Protein AF-A0A4R4LED2-F1 (afdb_monomer_lite)

Foldseek 3Di:
DDDPDPPPPLFFWKKKKFKADPPCRVDGPDIDIDTGSDVVRVLVVSLVVNVPDDDDQRIKIFMFTDPVPNDTHTDDIGHHDD

Sequence (82 aa):
MTQPFATYVTGTDEYRLDVVTDPEPDNPQAVIYFTAADVDVATGQAEQMLAAVNGPDDRYGELYVHDGDDTAVYCDTIHLPA

Structure (mmCIF, N/CA/C/O backbone):
data_AF-A0A4R4LED2-F1
#
_entry.id   AF-A0A4R4LED2-F1
#
loop_
_atom_site.group_PDB
_atom_site.id
_atom_site.type_symbol
_atom_site.label_atom_id
_atom_site.label_alt_id
_atom_site.label_comp_id
_atom_site.label_asym_id
_atom_site.label_entity_id
_atom_site.label_seq_id
_atom_site.pdbx_PDB_ins_code
_atom_site.Cartn_x
_atom_site.Cartn_y
_atom_site.Cartn_z
_atom_site.occupancy
_atom_site.B_iso_or_equiv
_atom_site.auth_seq_id
_atom_site.auth_comp_id
_atom_site.auth_asym_id
_atom_site.auth_atom_id
_atom_site.pdbx_PDB_model_num
ATOM 1 N N . MET A 1 1 ? -20.981 11.077 38.272 1.00 55.12 1 MET A N 1
ATOM 2 C CA . MET A 1 1 ? -20.283 9.886 37.748 1.00 55.12 1 MET A CA 1
ATOM 3 C C . MET A 1 1 ? -21.157 9.225 36.697 1.00 55.12 1 MET A C 1
ATOM 5 O O . MET A 1 1 ? -22.072 8.520 37.092 1.00 55.12 1 MET A O 1
ATOM 9 N N . THR A 1 2 ? -20.906 9.447 35.404 1.00 49.19 2 THR A N 1
ATOM 10 C CA . THR A 1 2 ? -21.184 8.466 34.333 1.00 49.19 2 THR A CA 1
ATOM 11 C C . THR A 1 2 ? -20.394 8.913 33.097 1.00 49.19 2 THR A C 1
ATOM 13 O O . THR A 1 2 ? -20.697 9.958 32.531 1.00 49.19 2 THR A O 1
ATOM 16 N N . GLN A 1 3 ? -19.329 8.193 32.735 1.00 53.38 3 GLN A N 1
ATOM 17 C CA . GLN A 1 3 ? -18.675 8.353 31.431 1.00 53.38 3 GLN A CA 1
ATOM 18 C C . GLN A 1 3 ? -19.641 7.846 30.352 1.00 53.38 3 GLN A C 1
ATOM 20 O O . GLN A 1 3 ? -20.202 6.762 30.543 1.00 53.38 3 GLN A O 1
ATOM 25 N N . PRO A 1 4 ? -19.852 8.563 29.237 1.00 57.62 4 PRO A N 1
ATOM 26 C CA . PRO A 1 4 ? -20.470 7.946 28.081 1.00 57.62 4 PRO A CA 1
ATOM 27 C C . PRO A 1 4 ? -19.475 6.916 27.538 1.00 57.62 4 PRO A C 1
ATOM 29 O O . PRO A 1 4 ? -18.294 7.202 27.355 1.00 57.62 4 PRO A O 1
ATOM 32 N N . PHE A 1 5 ? -19.967 5.689 27.415 1.00 51.00 5 PHE A N 1
ATOM 33 C CA . PHE A 1 5 ? -19.399 4.570 26.675 1.00 51.00 5 PHE A CA 1
ATOM 34 C C . PHE A 1 5 ? -18.444 5.042 25.566 1.00 51.00 5 PHE A C 1
ATOM 36 O O . PHE A 1 5 ? -18.837 5.763 24.653 1.00 51.00 5 PHE A O 1
ATOM 43 N N . ALA A 1 6 ? -17.179 4.627 25.647 1.00 49.53 6 ALA A N 1
ATOM 44 C CA . ALA A 1 6 ? -16.323 4.630 24.475 1.00 49.53 6 ALA A CA 1
ATOM 45 C C . ALA A 1 6 ? -16.963 3.651 23.488 1.00 49.53 6 ALA A C 1
ATOM 47 O O . ALA A 1 6 ? -16.903 2.436 23.683 1.00 49.53 6 ALA A O 1
ATOM 48 N N . THR A 1 7 ? -17.655 4.176 22.481 1.00 46.09 7 THR A N 1
ATOM 49 C CA . THR A 1 7 ? -18.049 3.386 21.323 1.00 46.09 7 THR A CA 1
ATOM 50 C C . THR A 1 7 ? -16.754 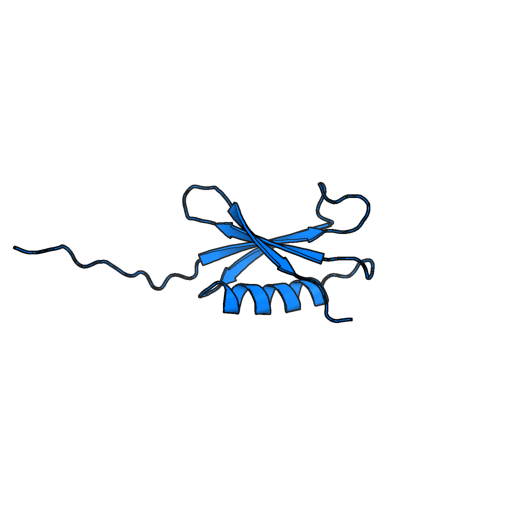3.035 20.610 1.00 46.09 7 THR A C 1
ATOM 52 O O . THR A 1 7 ? -16.264 3.808 19.795 1.00 46.09 7 THR A O 1
ATOM 55 N N . TYR A 1 8 ? -16.162 1.894 20.955 1.00 43.75 8 TYR A N 1
ATOM 56 C CA . TYR A 1 8 ? -15.209 1.250 20.067 1.00 43.75 8 TYR A CA 1
ATOM 57 C C . TYR A 1 8 ? -16.042 0.798 18.871 1.00 43.75 8 TYR A C 1
ATOM 59 O O . TYR A 1 8 ? -16.676 -0.257 18.892 1.00 43.75 8 TYR A O 1
ATOM 67 N N . VAL A 1 9 ? -16.152 1.661 17.863 1.00 43.91 9 VAL A N 1
ATOM 68 C CA . VAL A 1 9 ? -16.503 1.182 16.537 1.00 43.91 9 VAL A CA 1
ATOM 69 C C . VAL A 1 9 ? -15.328 0.288 16.172 1.00 43.91 9 VAL A C 1
ATOM 71 O O . VAL A 1 9 ? -14.249 0.783 15.880 1.00 43.91 9 VAL A O 1
ATOM 74 N N . THR A 1 10 ? -15.497 -1.031 16.265 1.00 52.88 10 THR A N 1
ATOM 75 C CA . THR A 1 10 ? -14.650 -1.977 15.529 1.00 52.88 10 THR A CA 1
ATOM 76 C C . THR A 1 10 ? -14.978 -1.789 14.050 1.00 52.88 10 THR A C 1
ATOM 78 O O . THR A 1 10 ? -15.712 -2.579 13.456 1.00 52.88 10 THR A O 1
ATOM 81 N N . GLY A 1 11 ? -14.600 -0.632 13.519 1.00 59.50 11 GLY A N 1
ATOM 82 C CA . GLY A 1 11 ? -14.685 -0.294 12.114 1.00 59.50 11 GLY A CA 1
ATOM 83 C C . GLY A 1 11 ? -13.475 -0.880 11.419 1.00 59.50 11 GLY A C 1
ATOM 84 O O . GLY A 1 11 ? -12.447 -1.112 12.045 1.00 59.50 11 GLY A O 1
ATOM 85 N N . THR A 1 12 ? -13.620 -1.167 10.136 1.00 77.50 12 THR A N 1
ATOM 86 C CA . THR A 1 12 ? -12.451 -1.331 9.282 1.00 77.50 12 THR A CA 1
ATOM 87 C C . THR A 1 12 ? -11.894 0.054 8.982 1.00 77.50 12 THR A C 1
ATOM 89 O O . THR A 1 12 ? -12.667 0.920 8.561 1.00 77.50 12 THR A O 1
ATOM 92 N N . ASP A 1 13 ? -10.595 0.245 9.166 1.00 87.69 13 ASP A N 1
ATOM 93 C CA . ASP A 1 13 ? -9.907 1.455 8.732 1.00 87.69 13 ASP A CA 1
ATOM 94 C C . ASP A 1 13 ? -9.751 1.432 7.206 1.00 87.69 13 ASP A C 1
ATOM 96 O O . ASP A 1 13 ? -9.694 0.363 6.584 1.00 87.69 13 ASP A O 1
ATOM 100 N N .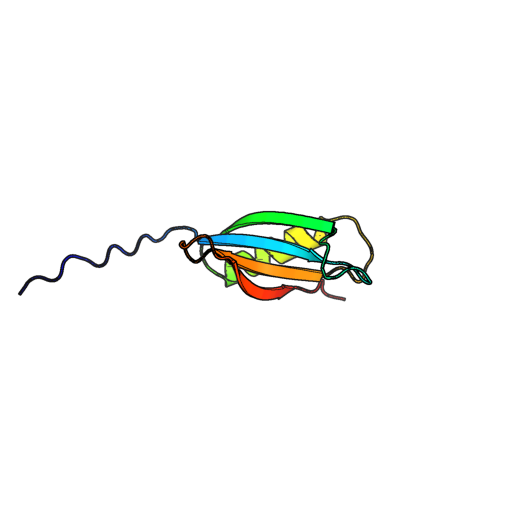 GLU A 1 14 ? -9.729 2.611 6.590 1.00 92.00 14 GLU A N 1
ATOM 101 C CA . GLU A 1 14 ? -9.425 2.764 5.168 1.00 92.00 14 GLU A CA 1
ATOM 102 C C . GLU A 1 14 ? -7.910 2.883 4.985 1.00 92.00 14 GLU A C 1
ATOM 104 O O . GLU A 1 14 ? -7.233 3.632 5.686 1.00 92.00 14 GLU A O 1
ATOM 109 N N . TYR A 1 15 ? -7.382 2.134 4.028 1.00 93.06 15 TYR A N 1
ATOM 110 C CA . TYR A 1 15 ? -5.977 2.085 3.666 1.00 93.06 15 TYR A CA 1
ATOM 111 C C . TYR A 1 15 ? -5.806 2.430 2.191 1.00 93.06 15 TYR A C 1
ATOM 113 O O . TYR A 1 15 ? -6.665 2.140 1.353 1.00 93.06 15 TYR A O 1
ATOM 121 N N . ARG A 1 16 ? -4.655 3.017 1.875 1.00 94.75 16 ARG A N 1
ATOM 122 C CA . ARG A 1 16 ? -4.201 3.309 0.519 1.00 94.75 16 ARG A CA 1
ATOM 123 C C . ARG A 1 16 ? -2.877 2.598 0.283 1.00 94.75 16 ARG A C 1
ATOM 125 O O . ARG A 1 16 ? -1.959 2.743 1.081 1.00 94.75 16 ARG A O 1
ATOM 132 N N . LEU A 1 17 ? -2.784 1.842 -0.800 1.00 94.75 17 LEU A N 1
ATOM 133 C CA . LEU A 1 17 ? -1.546 1.247 -1.286 1.00 94.75 17 LEU A CA 1
ATOM 134 C C . LEU A 1 17 ? -1.124 1.954 -2.569 1.00 94.75 17 LEU A C 1
ATOM 136 O O . LEU A 1 17 ? -1.826 1.862 -3.580 1.00 94.75 17 LEU A O 1
ATOM 140 N N . ASP A 1 18 ? 0.036 2.592 -2.533 1.00 94.94 18 ASP A N 1
ATOM 141 C CA . ASP A 1 18 ? 0.673 3.179 -3.704 1.00 94.94 18 ASP A CA 1
ATOM 142 C C . ASP A 1 18 ? 1.708 2.184 -4.231 1.00 94.94 18 ASP A C 1
ATOM 144 O O . ASP A 1 18 ? 2.640 1.808 -3.529 1.00 94.94 18 ASP A O 1
ATOM 148 N N . VAL A 1 19 ? 1.530 1.708 -5.461 1.00 92.81 19 VAL A N 1
ATOM 149 C CA . VAL A 1 19 ? 2.459 0.781 -6.113 1.00 92.81 19 VAL A CA 1
ATOM 150 C C . VAL A 1 19 ? 3.488 1.594 -6.869 1.00 92.81 19 VAL A C 1
ATOM 152 O O . VAL A 1 19 ? 3.170 2.241 -7.869 1.00 92.81 19 VAL A O 1
ATOM 155 N N . VAL A 1 20 ? 4.717 1.549 -6.384 1.00 92.88 20 VAL A N 1
ATOM 156 C CA . VAL A 1 20 ? 5.820 2.393 -6.817 1.00 92.88 20 VAL A CA 1
ATOM 157 C C . VAL A 1 20 ? 6.853 1.568 -7.581 1.00 92.88 20 VAL A C 1
ATOM 159 O O . VAL A 1 20 ? 7.090 0.402 -7.264 1.00 92.88 20 VAL A O 1
ATOM 162 N N . THR A 1 21 ? 7.458 2.173 -8.603 1.00 88.69 21 THR A N 1
ATOM 163 C CA . THR A 1 21 ? 8.498 1.571 -9.452 1.00 88.69 21 THR A CA 1
ATOM 164 C C . THR A 1 21 ? 9.645 2.557 -9.662 1.00 88.69 21 THR A C 1
ATOM 166 O O . THR A 1 21 ? 9.396 3.752 -9.840 1.00 88.69 21 THR A O 1
ATOM 169 N N . ASP A 1 22 ? 10.890 2.083 -9.708 1.00 78.06 22 ASP A N 1
ATOM 170 C CA . ASP A 1 22 ? 12.028 2.924 -10.100 1.00 78.06 22 ASP A CA 1
ATOM 171 C C . ASP A 1 22 ? 11.940 3.272 -11.605 1.00 78.06 22 ASP A C 1
ATOM 173 O O . ASP A 1 22 ? 11.515 2.429 -12.405 1.00 78.06 22 ASP A O 1
ATOM 177 N N . PRO A 1 23 ? 12.299 4.498 -12.041 1.00 71.19 23 PRO A N 1
ATOM 178 C CA . PRO A 1 23 ? 12.876 5.615 -11.283 1.00 71.19 23 PRO A CA 1
ATOM 179 C C . PRO A 1 23 ? 11.862 6.698 -10.867 1.00 71.19 23 PRO A C 1
ATOM 181 O O . PRO A 1 23 ? 12.261 7.834 -10.611 1.00 71.19 23 PRO A O 1
ATOM 184 N N . GLU A 1 24 ? 10.559 6.405 -10.844 1.00 75.94 24 GLU A N 1
ATOM 185 C CA . GLU A 1 24 ? 9.495 7.405 -10.652 1.00 75.94 24 GLU A CA 1
ATOM 186 C C . GLU A 1 24 ? 8.743 7.209 -9.319 1.00 75.94 24 GLU A C 1
ATOM 188 O O . GLU A 1 24 ? 7.551 6.899 -9.327 1.00 75.94 24 GLU A O 1
ATOM 193 N N . PRO A 1 25 ? 9.398 7.418 -8.155 1.00 74.25 25 PRO A N 1
ATOM 194 C CA . PRO A 1 25 ? 8.772 7.184 -6.857 1.00 74.25 25 PRO A CA 1
ATOM 195 C C . PRO A 1 25 ? 7.606 8.131 -6.554 1.00 74.25 25 PRO A C 1
ATOM 197 O O . PRO A 1 25 ? 6.645 7.743 -5.903 1.00 74.25 25 PRO A O 1
ATOM 200 N N . ASP A 1 26 ? 7.654 9.355 -7.084 1.00 81.44 26 ASP A N 1
ATOM 201 C CA . ASP A 1 26 ? 6.617 10.370 -6.868 1.00 81.44 26 ASP A CA 1
ATOM 202 C C . ASP A 1 26 ? 5.359 10.155 -7.734 1.00 81.44 26 ASP A C 1
ATOM 204 O O . ASP A 1 26 ? 4.377 10.889 -7.596 1.00 81.44 26 ASP A O 1
ATOM 208 N N . ASN A 1 27 ? 5.384 9.192 -8.663 1.00 83.12 27 ASN A N 1
ATOM 209 C CA . ASN A 1 27 ? 4.282 8.908 -9.578 1.00 83.12 27 ASN A CA 1
ATOM 210 C C . ASN A 1 27 ? 3.928 7.414 -9.532 1.00 83.12 27 ASN A C 1
ATOM 212 O O . ASN A 1 27 ? 4.387 6.648 -10.383 1.00 83.12 27 ASN A O 1
ATOM 216 N N . PRO A 1 28 ? 3.125 6.984 -8.543 1.00 87.69 28 PRO A N 1
ATOM 217 C CA . PRO A 1 28 ? 2.797 5.577 -8.381 1.00 87.69 28 PRO A CA 1
ATOM 218 C C . PRO A 1 28 ? 2.114 5.016 -9.632 1.00 87.69 28 PRO A C 1
ATOM 220 O O . PRO A 1 28 ? 1.181 5.604 -10.183 1.00 87.69 28 PRO A O 1
ATOM 223 N N . GLN A 1 29 ? 2.556 3.830 -10.055 1.00 90.00 29 GLN A N 1
ATOM 224 C CA . GLN A 1 29 ? 1.995 3.090 -11.184 1.00 90.00 29 GLN A CA 1
ATOM 225 C C . GLN A 1 29 ? 0.507 2.778 -10.959 1.00 90.00 29 GLN A C 1
ATOM 227 O O . GLN A 1 29 ? -0.290 2.776 -11.902 1.00 90.00 29 GLN A O 1
ATOM 232 N N . ALA A 1 30 ? 0.135 2.478 -9.714 1.00 91.56 30 ALA A N 1
ATOM 233 C CA . ALA A 1 30 ? -1.240 2.230 -9.308 1.00 91.56 30 ALA A CA 1
ATOM 234 C C . ALA A 1 30 ? -1.474 2.709 -7.874 1.00 91.56 30 ALA A C 1
ATOM 236 O O . ALA A 1 30 ? -0.594 2.593 -7.030 1.00 91.56 30 ALA A O 1
ATOM 237 N N . VAL A 1 31 ? -2.685 3.190 -7.600 1.00 93.00 31 VAL A N 1
ATOM 238 C CA . VAL A 1 31 ? -3.148 3.551 -6.256 1.00 93.00 31 VAL A CA 1
ATOM 239 C C . VAL A 1 31 ? -4.392 2.726 -5.957 1.00 93.00 31 VAL A C 1
ATOM 241 O O . VAL A 1 31 ? -5.349 2.742 -6.735 1.00 93.00 31 VAL A O 1
ATOM 244 N N . ILE A 1 32 ? -4.374 1.978 -4.856 1.00 93.88 32 ILE A N 1
ATOM 245 C CA . ILE A 1 32 ? -5.440 1.049 -4.475 1.00 93.88 32 ILE A CA 1
ATOM 246 C C . ILE A 1 32 ? -5.966 1.439 -3.097 1.00 93.88 32 ILE A C 1
ATOM 248 O O . ILE A 1 32 ? -5.223 1.426 -2.123 1.00 93.88 32 ILE A O 1
ATOM 252 N N . TYR A 1 33 ? -7.259 1.748 -3.013 1.00 92.94 33 TYR A N 1
ATOM 253 C CA . TYR A 1 33 ? -7.949 1.996 -1.747 1.00 92.94 33 TYR A CA 1
ATOM 254 C C . TYR A 1 33 ? -8.690 0.740 -1.303 1.00 92.94 33 TYR A C 1
ATOM 256 O O . TYR A 1 33 ? -9.389 0.109 -2.103 1.00 92.94 33 TYR A O 1
ATOM 264 N N . PHE A 1 34 ? -8.544 0.372 -0.037 1.00 92.62 34 PHE A N 1
ATOM 265 C CA . PHE A 1 34 ? -9.176 -0.809 0.538 1.00 92.62 34 PHE A CA 1
ATOM 266 C C . PHE A 1 34 ? -9.413 -0.621 2.035 1.00 92.62 34 PHE A C 1
ATOM 268 O O . PHE A 1 34 ? -8.904 0.309 2.642 1.00 92.62 34 PHE A O 1
ATOM 275 N N . THR A 1 35 ? -10.208 -1.498 2.641 1.00 92.75 35 THR A N 1
ATOM 276 C CA . THR A 1 35 ? -10.505 -1.438 4.076 1.00 92.75 35 THR A CA 1
ATOM 277 C C . THR A 1 35 ? -10.000 -2.690 4.776 1.00 92.75 35 THR A C 1
ATOM 279 O O . THR A 1 35 ? -10.239 -3.796 4.282 1.00 92.75 35 THR A O 1
ATOM 282 N N . ALA A 1 36 ? -9.382 -2.549 5.946 1.00 91.56 36 ALA A N 1
ATOM 283 C CA . ALA A 1 36 ? -8.904 -3.676 6.746 1.00 91.56 36 ALA A CA 1
ATOM 284 C C . ALA A 1 36 ? -9.251 -3.499 8.229 1.00 91.56 36 ALA A C 1
ATOM 286 O O . ALA A 1 36 ? -9.563 -2.402 8.677 1.00 91.56 36 ALA A O 1
ATOM 287 N N . ALA A 1 37 ? -9.269 -4.603 8.978 1.00 90.19 37 ALA A N 1
ATOM 288 C CA . ALA A 1 37 ? -9.637 -4.582 10.396 1.00 90.19 37 ALA A CA 1
ATOM 289 C C . ALA A 1 37 ? -8.554 -3.952 11.288 1.00 90.19 37 ALA A C 1
ATOM 291 O O . ALA A 1 37 ? -8.874 -3.420 12.346 1.00 90.19 37 ALA A O 1
ATOM 292 N N . ASP A 1 38 ? -7.297 -4.064 10.865 1.00 89.19 38 ASP A N 1
ATOM 293 C CA . ASP A 1 38 ? -6.107 -3.536 11.519 1.00 89.19 38 ASP A CA 1
ATOM 294 C C . ASP A 1 38 ? -4.939 -3.532 10.514 1.00 89.19 38 ASP A C 1
ATOM 296 O O . ASP A 1 38 ? -5.064 -4.027 9.385 1.00 89.19 38 ASP A O 1
ATOM 300 N N . VAL A 1 39 ? -3.796 -2.981 10.935 1.00 89.62 39 VAL A N 1
ATOM 301 C CA . VAL A 1 39 ? -2.605 -2.833 10.088 1.00 89.62 39 VAL A CA 1
ATOM 302 C C . VAL A 1 39 ? -1.988 -4.173 9.680 1.00 89.62 39 VAL A C 1
ATOM 304 O O . VAL A 1 39 ? -1.490 -4.281 8.565 1.00 89.62 39 VAL A O 1
ATOM 307 N N . ASP A 1 40 ? -2.069 -5.215 10.512 1.00 92.38 40 ASP A N 1
ATOM 308 C CA . ASP A 1 40 ? -1.499 -6.526 10.181 1.00 92.38 40 ASP A CA 1
ATOM 309 C C . ASP A 1 40 ? -2.301 -7.179 9.046 1.00 92.38 40 ASP A C 1
ATOM 311 O O . ASP A 1 40 ? -1.741 -7.701 8.076 1.00 92.38 40 ASP A O 1
ATOM 315 N N . VAL A 1 41 ? -3.634 -7.093 9.127 1.00 93.50 41 VAL A N 1
ATOM 316 C CA . VAL A 1 41 ? -4.530 -7.518 8.044 1.00 93.50 41 VAL A CA 1
ATOM 317 C C . VAL A 1 41 ? -4.314 -6.660 6.797 1.00 93.50 41 VAL A C 1
ATOM 319 O O . VAL A 1 41 ? -4.336 -7.197 5.685 1.00 93.50 41 VAL A O 1
ATOM 322 N N . ALA A 1 42 ? -4.095 -5.352 6.959 1.00 93.56 42 ALA A N 1
ATOM 323 C CA . ALA A 1 42 ? -3.862 -4.446 5.841 1.00 93.56 42 ALA A CA 1
ATOM 324 C C . ALA A 1 42 ? -2.586 -4.800 5.071 1.00 93.56 42 ALA A C 1
ATOM 326 O O . ALA A 1 42 ? -2.626 -4.913 3.847 1.00 93.56 42 ALA A O 1
ATOM 327 N N . THR A 1 43 ? -1.485 -5.052 5.780 1.00 93.81 43 THR A N 1
ATOM 328 C CA . THR A 1 43 ? -0.200 -5.444 5.190 1.00 93.81 43 THR A CA 1
ATOM 329 C C . THR A 1 43 ? -0.325 -6.733 4.385 1.00 93.81 43 THR A C 1
ATOM 331 O O . THR A 1 43 ? 0.065 -6.765 3.221 1.00 93.81 43 THR A O 1
ATOM 334 N N . GLY A 1 44 ? -0.956 -7.774 4.939 1.00 94.50 44 GLY A N 1
ATOM 335 C CA . GLY A 1 44 ? -1.140 -9.037 4.216 1.00 94.50 44 GLY A CA 1
ATOM 336 C C . GLY A 1 44 ? -2.020 -8.907 2.963 1.00 94.50 44 GLY A C 1
ATOM 337 O O . GLY A 1 44 ? -1.766 -9.559 1.949 1.00 94.50 44 GLY A O 1
ATOM 338 N N . GLN A 1 45 ? -3.046 -8.049 2.992 1.00 94.62 45 GLN A N 1
ATOM 339 C CA . GLN A 1 45 ? -3.837 -7.744 1.794 1.00 94.62 45 GLN A CA 1
ATOM 340 C C . GLN A 1 45 ? -3.021 -6.960 0.765 1.00 94.62 45 GLN A C 1
ATOM 342 O O . GLN A 1 45 ? -3.070 -7.271 -0.425 1.00 94.62 45 GLN A O 1
ATOM 347 N N . ALA A 1 46 ? -2.249 -5.977 1.216 1.00 94.69 46 ALA A N 1
ATOM 348 C CA . ALA A 1 46 ? -1.434 -5.147 0.350 1.00 94.69 46 ALA A CA 1
ATOM 349 C C . ALA A 1 46 ? -0.296 -5.937 -0.324 1.00 94.69 46 ALA A C 1
ATOM 351 O O . ALA A 1 46 ? -0.044 -5.723 -1.507 1.00 94.69 46 ALA A O 1
ATOM 352 N N . GLU A 1 47 ? 0.303 -6.929 0.344 1.00 94.38 47 GLU A N 1
ATOM 353 C CA . GLU A 1 47 ? 1.225 -7.894 -0.279 1.00 94.38 47 GLU A CA 1
ATOM 354 C C . GLU A 1 47 ? 0.563 -8.653 -1.439 1.00 94.38 47 GLU A C 1
ATOM 356 O O . GLU A 1 47 ? 1.128 -8.765 -2.530 1.00 94.38 47 GLU A O 1
ATOM 361 N N . GL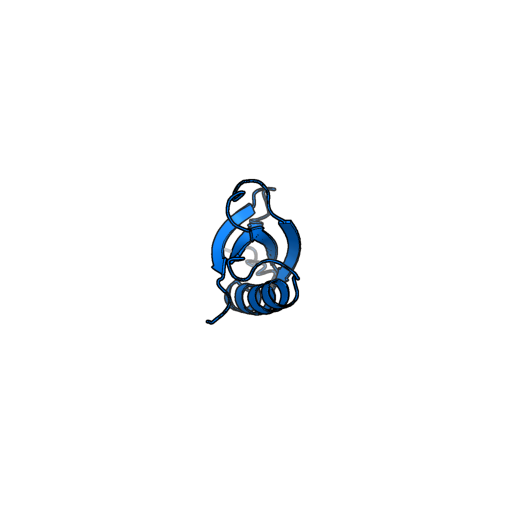N A 1 48 ? -0.662 -9.152 -1.234 1.00 94.12 48 GLN A N 1
ATOM 362 C CA . GLN A 1 48 ? -1.408 -9.865 -2.277 1.00 94.12 48 GLN A CA 1
ATOM 363 C C . GLN A 1 48 ? -1.767 -8.947 -3.449 1.00 94.12 48 GLN A C 1
ATOM 365 O O . GLN A 1 48 ? -1.677 -9.361 -4.608 1.00 94.12 48 GLN A O 1
ATOM 370 N N . MET A 1 49 ? -2.156 -7.703 -3.162 1.00 94.25 49 MET A N 1
ATOM 371 C CA . MET A 1 49 ? -2.451 -6.698 -4.182 1.00 94.25 49 MET A CA 1
ATOM 372 C C . MET A 1 49 ? -1.195 -6.338 -4.982 1.00 94.25 49 MET A C 1
ATOM 374 O O . MET A 1 49 ? -1.241 -6.360 -6.210 1.00 94.25 49 MET A O 1
ATOM 378 N N . LEU A 1 50 ? -0.062 -6.096 -4.316 1.00 92.56 50 LEU A N 1
ATOM 379 C CA . LEU A 1 50 ? 1.224 -5.808 -4.956 1.00 92.56 50 LEU A CA 1
ATOM 380 C C . LEU A 1 50 ? 1.690 -6.965 -5.854 1.00 92.56 50 LEU A C 1
ATOM 382 O O . LEU A 1 50 ? 2.165 -6.743 -6.971 1.00 92.56 50 LEU A O 1
ATOM 386 N N . ALA A 1 51 ? 1.506 -8.208 -5.401 1.00 91.62 51 ALA A N 1
ATOM 387 C CA . ALA A 1 51 ? 1.848 -9.399 -6.174 1.00 91.62 51 ALA A CA 1
ATOM 388 C C . ALA A 1 51 ? 0.981 -9.540 -7.437 1.00 91.62 51 ALA A C 1
ATOM 390 O O . ALA A 1 51 ? 1.460 -10.027 -8.462 1.00 91.62 51 ALA A O 1
ATOM 391 N N . ALA A 1 52 ? -0.278 -9.096 -7.378 1.00 92.12 52 ALA A N 1
ATOM 392 C CA . ALA A 1 52 ? -1.212 -9.133 -8.499 1.00 92.12 52 ALA A CA 1
ATOM 393 C C . ALA A 1 52 ? -0.991 -8.012 -9.532 1.00 92.12 52 ALA A C 1
ATOM 395 O O . ALA A 1 52 ? -1.469 -8.125 -10.665 1.00 92.12 52 ALA A O 1
ATOM 396 N N . VAL A 1 53 ? -0.283 -6.935 -9.174 1.00 90.19 53 VAL A N 1
ATOM 397 C CA . VAL A 1 53 ? 0.051 -5.867 -10.121 1.00 90.19 53 VAL A CA 1
ATOM 398 C C . VAL A 1 53 ? 1.150 -6.340 -11.067 1.00 90.19 53 VAL A C 1
ATOM 400 O O . VAL A 1 53 ? 2.230 -6.744 -10.647 1.00 90.19 53 VAL A O 1
ATOM 403 N N . ASN A 1 54 ? 0.871 -6.273 -12.369 1.00 88.31 54 ASN A N 1
ATOM 404 C CA . ASN A 1 54 ? 1.885 -6.487 -13.396 1.00 88.31 54 ASN A CA 1
ATOM 405 C C . ASN A 1 54 ? 2.802 -5.266 -13.456 1.00 88.31 54 ASN A C 1
ATOM 407 O O . ASN A 1 54 ? 2.321 -4.134 -13.493 1.00 88.31 54 ASN A O 1
ATOM 411 N N . GLY A 1 55 ? 4.104 -5.488 -13.526 1.00 84.12 55 GLY A N 1
ATOM 412 C CA . GLY A 1 55 ? 5.084 -4.414 -13.551 1.00 84.12 55 GLY A CA 1
ATOM 413 C C . GLY A 1 55 ? 6.497 -4.973 -13.458 1.00 84.12 55 GLY A C 1
ATOM 414 O O . GLY A 1 55 ? 6.672 -6.194 -13.512 1.00 84.12 55 GLY A O 1
ATOM 415 N N . PRO A 1 56 ? 7.496 -4.095 -13.337 1.00 85.94 56 PRO A N 1
ATOM 416 C CA . PRO A 1 56 ? 8.870 -4.509 -13.114 1.00 85.94 56 PRO A CA 1
ATOM 417 C C . PRO A 1 56 ? 9.033 -5.185 -11.739 1.00 85.94 56 PRO A C 1
ATOM 419 O O . PRO A 1 56 ? 8.174 -5.069 -10.857 1.00 85.94 56 PRO A O 1
ATOM 422 N N . ASP A 1 57 ? 10.105 -5.963 -11.590 1.00 86.00 57 ASP A N 1
ATOM 423 C CA . ASP A 1 57 ? 10.361 -6.785 -10.395 1.00 86.00 57 ASP A CA 1
ATOM 424 C C . ASP A 1 57 ? 10.828 -5.960 -9.186 1.00 86.00 57 ASP A C 1
ATOM 426 O O . ASP A 1 57 ? 10.764 -6.431 -8.056 1.00 86.00 57 ASP A O 1
ATOM 430 N N . ASP A 1 58 ? 11.270 -4.726 -9.413 1.00 86.75 58 ASP A N 1
ATOM 431 C CA . ASP A 1 58 ? 11.677 -3.762 -8.389 1.00 86.75 58 ASP A CA 1
ATOM 432 C C . ASP A 1 58 ? 10.502 -2.963 -7.804 1.00 86.75 58 ASP A C 1
ATOM 434 O O . ASP A 1 58 ? 10.713 -2.049 -7.005 1.00 86.75 58 ASP A O 1
ATOM 438 N N . ARG A 1 59 ? 9.263 -3.306 -8.179 1.00 91.44 59 ARG A N 1
ATOM 439 C CA . ARG A 1 59 ? 8.074 -2.667 -7.620 1.00 91.44 59 ARG A CA 1
ATOM 440 C C . ARG A 1 59 ? 7.945 -2.928 -6.123 1.00 91.44 59 ARG A C 1
ATOM 442 O O . ARG A 1 59 ? 8.128 -4.051 -5.646 1.00 91.44 59 ARG A O 1
ATOM 449 N N . TYR A 1 60 ? 7.521 -1.903 -5.404 1.00 93.00 60 TYR A N 1
ATOM 450 C CA . TYR A 1 60 ? 7.188 -1.975 -3.988 1.00 93.00 60 TYR A CA 1
ATOM 451 C C . TYR A 1 60 ? 5.880 -1.231 -3.717 1.00 93.00 60 TYR A C 1
ATOM 453 O O . TYR A 1 60 ? 5.370 -0.506 -4.569 1.00 93.00 60 TYR A O 1
ATOM 461 N N . GLY A 1 61 ? 5.290 -1.471 -2.553 1.00 93.62 61 GLY A N 1
ATOM 462 C CA . GLY A 1 61 ? 4.052 -0.835 -2.127 1.00 93.62 61 GLY A CA 1
ATOM 463 C C . GLY A 1 61 ? 4.288 0.107 -0.956 1.00 93.62 61 GLY A C 1
ATOM 464 O O . GLY A 1 61 ? 4.803 -0.331 0.065 1.00 93.62 61 GLY A O 1
ATOM 465 N N . GLU A 1 62 ? 3.880 1.365 -1.053 1.00 95.19 62 GLU A N 1
ATOM 466 C CA . GLU A 1 62 ? 3.806 2.268 0.098 1.00 95.19 62 GLU A CA 1
ATOM 467 C C . GLU A 1 62 ? 2.390 2.215 0.674 1.00 95.19 62 GLU A C 1
ATOM 469 O O . GLU A 1 62 ? 1.410 2.541 -0.001 1.00 95.19 62 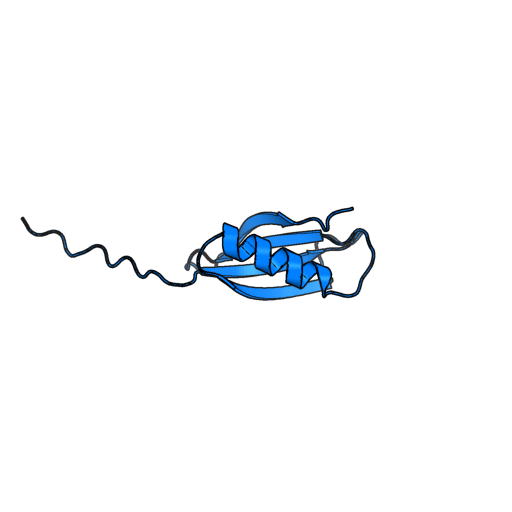GLU A O 1
ATOM 474 N N . LEU A 1 63 ? 2.276 1.741 1.913 1.00 95.44 63 LEU A N 1
ATOM 475 C CA . LEU A 1 63 ? 1.005 1.594 2.606 1.00 95.44 63 LEU A CA 1
ATOM 476 C C . LEU A 1 63 ? 0.736 2.827 3.466 1.00 95.44 63 LEU A C 1
ATOM 478 O O . LEU A 1 63 ? 1.581 3.238 4.260 1.00 95.44 63 LEU A O 1
ATOM 482 N N . TYR A 1 64 ? -0.477 3.355 3.370 1.00 94.25 64 TYR A N 1
ATOM 483 C CA . TYR A 1 64 ? -0.976 4.457 4.179 1.00 94.25 64 TYR A CA 1
ATOM 484 C C . TYR A 1 64 ? -2.309 4.081 4.827 1.00 94.25 64 TYR A C 1
ATOM 486 O O . TYR A 1 64 ? -3.108 3.363 4.229 1.00 94.25 64 TYR A O 1
ATOM 494 N N . VAL A 1 65 ? -2.581 4.617 6.015 1.00 93.81 65 VAL A N 1
ATOM 495 C CA . VAL A 1 65 ? -3.879 4.534 6.701 1.00 93.81 65 VAL A CA 1
ATOM 496 C 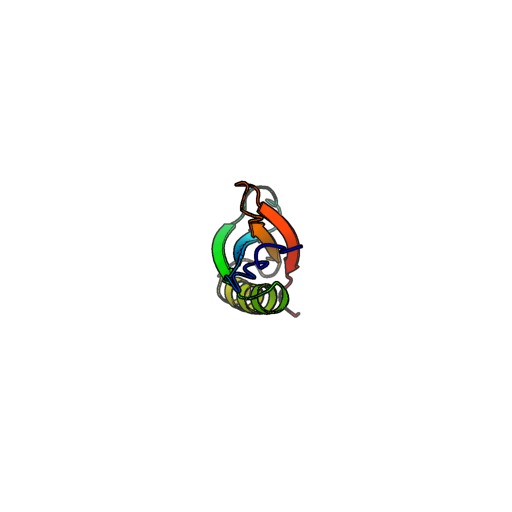C . VAL A 1 65 ? -4.555 5.897 6.695 1.00 93.81 65 VAL A C 1
ATOM 498 O O . VAL A 1 65 ? -3.908 6.920 6.903 1.00 93.81 65 VAL A O 1
ATOM 501 N N . HIS A 1 66 ? -5.856 5.936 6.453 1.00 89.12 66 HIS A N 1
ATOM 502 C CA . HIS A 1 66 ? -6.655 7.146 6.571 1.00 89.12 66 HIS A CA 1
ATOM 503 C C . HIS A 1 66 ? -7.113 7.311 8.024 1.00 89.12 66 HIS A C 1
ATOM 505 O O . HIS A 1 66 ? -7.937 6.541 8.507 1.00 89.12 66 HIS A O 1
ATOM 511 N N . ASP A 1 67 ? -6.629 8.349 8.710 1.00 78.56 67 ASP A N 1
ATOM 512 C CA . ASP A 1 67 ? -6.969 8.637 10.119 1.00 78.56 67 ASP A CA 1
ATOM 513 C C . ASP A 1 67 ? -8.290 9.429 10.266 1.00 78.56 67 ASP A C 1
ATOM 515 O O . ASP A 1 67 ? -8.482 10.224 11.180 1.00 78.56 67 ASP A O 1
ATOM 519 N N . GLY A 1 68 ? -9.213 9.296 9.307 1.00 68.00 68 GLY A N 1
ATOM 520 C CA . GLY A 1 68 ? -10.522 9.968 9.326 1.00 68.00 68 GLY A CA 1
ATOM 521 C C . GLY A 1 68 ? -10.524 11.486 9.065 1.00 68.00 68 GLY A C 1
ATOM 522 O O . GLY A 1 68 ? -11.574 12.021 8.714 1.00 68.00 68 GLY A O 1
ATOM 523 N N . ASP A 1 69 ? -9.379 12.169 9.150 1.00 71.94 69 ASP A N 1
ATOM 524 C CA . ASP A 1 69 ? -9.217 13.617 8.905 1.00 71.94 69 ASP A CA 1
ATOM 525 C C . ASP A 1 69 ? -8.689 13.940 7.485 1.00 71.94 69 ASP A C 1
ATOM 527 O O . ASP A 1 69 ? -7.828 14.803 7.296 1.00 71.94 69 ASP A O 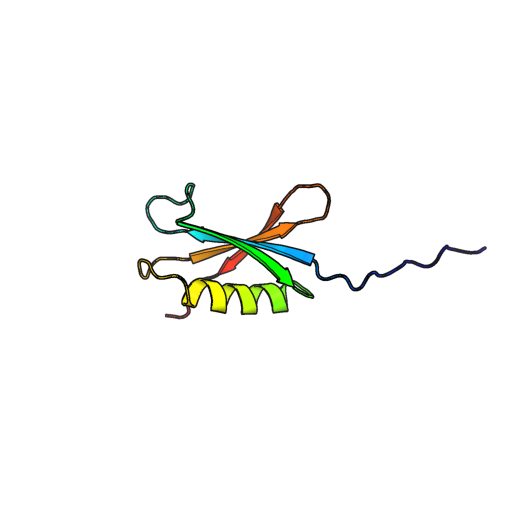1
ATOM 531 N N . ASP A 1 70 ? -9.175 13.214 6.468 1.00 66.62 70 ASP A N 1
ATOM 532 C CA . ASP A 1 70 ? -8.803 13.350 5.036 1.00 66.62 70 ASP A CA 1
ATOM 533 C C . ASP A 1 70 ? -7.300 13.135 4.735 1.00 66.62 70 ASP A C 1
ATOM 535 O O . ASP A 1 70 ? -6.841 13.262 3.602 1.00 66.62 70 ASP A O 1
ATOM 539 N N . THR A 1 71 ? -6.513 12.776 5.752 1.00 77.69 71 THR A N 1
ATOM 540 C CA . THR A 1 71 ? -5.063 12.619 5.658 1.00 77.69 71 THR A CA 1
ATOM 541 C C . THR A 1 71 ? -4.691 11.146 5.728 1.00 77.69 71 THR A C 1
ATOM 543 O O . THR A 1 71 ? -5.006 10.453 6.697 1.00 77.69 71 THR A O 1
ATOM 546 N N . ALA A 1 72 ? -3.979 10.684 4.702 1.00 85.06 72 ALA A N 1
ATOM 547 C CA . ALA A 1 72 ? -3.356 9.371 4.685 1.00 85.06 72 ALA A CA 1
ATOM 548 C C . ALA A 1 72 ? -1.989 9.445 5.388 1.00 85.06 72 ALA A C 1
ATOM 550 O O . ALA A 1 72 ? -1.099 10.186 4.964 1.00 85.06 72 ALA A O 1
ATOM 551 N N . VAL A 1 73 ? -1.824 8.697 6.474 1.00 90.31 73 VAL A N 1
ATOM 552 C CA . VAL A 1 73 ? -0.586 8.598 7.251 1.00 90.31 73 VAL A CA 1
ATOM 553 C C . VAL A 1 73 ? 0.197 7.388 6.770 1.00 90.31 73 VAL A C 1
ATOM 555 O O . VAL A 1 73 ? -0.350 6.293 6.683 1.00 90.31 73 VAL A O 1
ATOM 558 N N . TYR A 1 74 ? 1.479 7.579 6.465 1.00 90.50 74 TYR A N 1
ATOM 559 C CA . TYR A 1 74 ? 2.362 6.488 6.054 1.00 90.50 74 TYR A CA 1
ATOM 560 C C . TYR A 1 74 ? 2.475 5.425 7.157 1.00 90.50 74 TYR A C 1
ATOM 562 O O . TYR A 1 74 ? 2.740 5.754 8.316 1.00 90.50 74 TYR A O 1
ATOM 570 N N . CYS A 1 75 ? 2.299 4.162 6.777 1.00 90.25 75 CYS A N 1
ATOM 571 C CA . CYS A 1 75 ? 2.406 3.000 7.651 1.00 90.25 75 CYS A CA 1
ATOM 572 C C . CYS A 1 75 ? 3.713 2.247 7.422 1.00 90.25 75 CYS A C 1
ATOM 574 O O . CYS A 1 75 ? 4.508 2.115 8.352 1.00 90.25 75 CYS A O 1
ATOM 576 N N . ASP A 1 76 ? 3.915 1.728 6.209 1.00 93.06 76 ASP A N 1
ATOM 577 C CA . ASP A 1 76 ? 5.021 0.818 5.917 1.00 93.06 76 ASP A CA 1
ATOM 578 C C . ASP A 1 76 ? 5.337 0.732 4.416 1.00 93.06 76 ASP A C 1
ATOM 580 O O . ASP A 1 76 ? 4.531 1.129 3.572 1.00 93.06 76 ASP A O 1
ATOM 584 N N . THR A 1 77 ? 6.508 0.177 4.095 1.00 94.25 77 THR A N 1
ATOM 585 C CA . THR A 1 77 ? 6.920 -0.168 2.733 1.00 94.25 77 THR A CA 1
ATOM 586 C C . THR A 1 77 ? 6.912 -1.684 2.554 1.00 94.25 77 THR A C 1
ATOM 588 O O . THR A 1 77 ? 7.722 -2.411 3.131 1.00 94.25 77 THR A O 1
ATOM 591 N N . ILE A 1 78 ? 6.042 -2.162 1.677 1.00 92.75 78 ILE A N 1
ATOM 592 C CA . ILE A 1 78 ? 5.845 -3.572 1.367 1.00 92.75 78 ILE A CA 1
ATOM 593 C C . ILE A 1 78 ? 6.708 -3.956 0.174 1.00 92.75 78 ILE A C 1
ATOM 595 O O . ILE A 1 78 ? 6.576 -3.405 -0.918 1.00 92.75 78 ILE A O 1
ATOM 599 N N . HIS A 1 79 ? 7.560 -4.952 0.378 1.00 90.38 79 HIS A N 1
ATOM 600 C CA . HIS A 1 79 ? 8.365 -5.550 -0.678 1.00 90.38 79 HIS A CA 1
ATOM 601 C C . HIS A 1 79 ? 7.846 -6.951 -0.972 1.00 90.38 79 HIS A C 1
ATOM 603 O O . HIS A 1 79 ? 7.492 -7.694 -0.054 1.00 90.38 79 HIS A O 1
ATOM 609 N N . LEU A 1 80 ? 7.832 -7.335 -2.248 1.00 83.81 80 LEU A N 1
ATOM 610 C CA . LEU A 1 80 ? 7.594 -8.730 -2.592 1.00 83.81 80 LEU A CA 1
ATOM 611 C C . LEU A 1 80 ? 8.767 -9.580 -2.078 1.00 83.81 80 LEU A C 1
ATOM 613 O O . LEU A 1 80 ? 9.922 -9.160 -2.194 1.00 83.81 80 LEU A O 1
ATOM 617 N N . PRO A 1 81 ? 8.499 -10.760 -1.493 1.00 75.69 81 PRO A N 1
ATOM 618 C CA . PRO A 1 81 ? 9.564 -11.672 -1.108 1.00 75.69 81 PRO A CA 1
ATOM 619 C C . PRO A 1 81 ? 10.368 -12.076 -2.351 1.00 75.69 81 PRO A C 1
ATOM 621 O O . PRO A 1 81 ? 9.788 -12.395 -3.390 1.00 75.69 81 PRO A O 1
ATOM 624 N N . ALA A 1 82 ? 11.696 -12.028 -2.220 1.00 61.34 82 ALA A N 1
ATOM 625 C CA . ALA A 1 82 ? 12.650 -12.416 -3.260 1.00 61.34 82 ALA A CA 1
ATOM 626 C C . ALA A 1 82 ? 12.607 -13.918 -3.591 1.00 61.34 82 ALA A C 1
ATOM 628 O O . ALA A 1 82 ? 12.312 -14.728 -2.678 1.00 61.34 82 ALA A O 1
#

Radius of gyration: 15.46 Å; chains: 1; bounding box: 34×26×51 Å

pLDDT: mean 83.21, std 14.68, range [43.75, 95.44]

Secondary structure (DSSP, 8-state):
----------PPEEEEEEEE-TT-TTS-SEEEEEEESSHHHHHHHHHHHHHHS-S-TT-EEEEEEE-SSS-EEEEEEEE---